Protein AF-A0A8T0V053-F1 (afdb_monomer_lite)

Organism: Panicum virgatum (NCBI:txid38727)

Structure (mmCIF, N/CA/C/O backbone):
data_AF-A0A8T0V053-F1
#
_entry.id   AF-A0A8T0V053-F1
#
loop_
_atom_site.group_PDB
_atom_site.id
_atom_site.type_symbol
_atom_site.label_atom_id
_atom_site.label_alt_id
_atom_site.label_comp_id
_atom_site.label_asym_id
_atom_site.label_entity_id
_atom_site.label_seq_id
_atom_si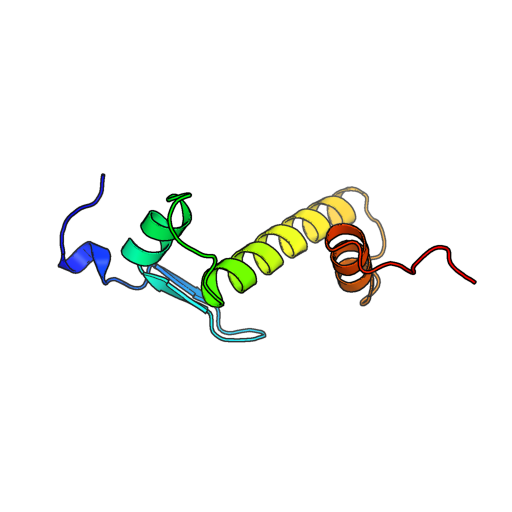te.pdbx_PDB_ins_code
_atom_site.Cartn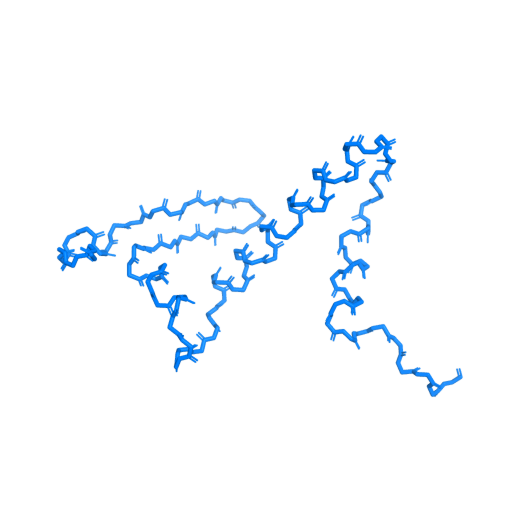_x
_atom_site.Cartn_y
_atom_site.Cartn_z
_atom_site.occupancy
_atom_site.B_iso_or_equiv
_atom_site.auth_seq_id
_atom_site.auth_comp_id
_atom_site.auth_asym_id
_atom_site.auth_atom_id
_atom_site.pdbx_PDB_model_num
ATOM 1 N N . SER A 1 1 ? -7.852 -12.584 19.734 1.00 70.31 1 SER A N 1
ATOM 2 C CA . SER A 1 1 ? -8.319 -11.385 19.022 1.00 70.31 1 SER A CA 1
ATOM 3 C C . SER A 1 1 ? -8.002 -10.177 19.885 1.00 70.31 1 SER A C 1
ATOM 5 O O . SER A 1 1 ? -7.956 -10.341 21.099 1.00 70.31 1 SER A O 1
ATOM 7 N N . ILE A 1 2 ? -7.672 -9.027 19.295 1.00 80.12 2 ILE A N 1
ATOM 8 C CA . ILE A 1 2 ? -7.543 -7.765 20.042 1.00 80.12 2 ILE A CA 1
ATOM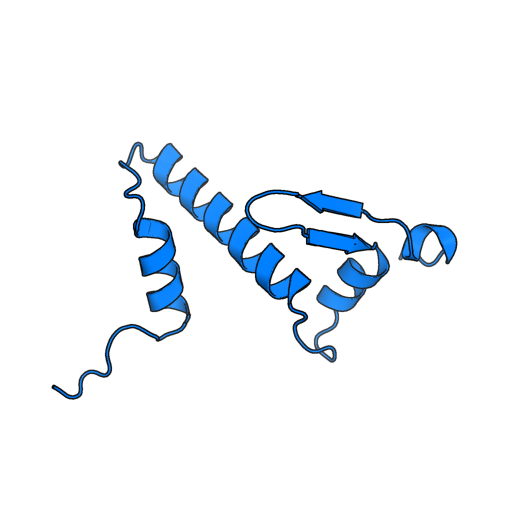 9 C C . ILE A 1 2 ? -8.875 -7.047 19.865 1.00 80.12 2 ILE A C 1
ATOM 11 O O . ILE A 1 2 ? -9.170 -6.639 18.748 1.00 80.12 2 ILE A O 1
ATOM 15 N N . ASP A 1 3 ? -9.650 -6.901 20.937 1.00 85.75 3 ASP A N 1
ATOM 16 C CA . ASP A 1 3 ? -11.021 -6.371 20.857 1.00 85.75 3 ASP A CA 1
ATOM 17 C C . ASP A 1 3 ? -11.243 -5.139 21.758 1.00 85.75 3 ASP A C 1
ATOM 19 O O . ASP A 1 3 ? -12.349 -4.611 21.838 1.00 85.75 3 ASP A O 1
ATOM 23 N N . ASP A 1 4 ? -10.191 -4.661 22.433 1.00 92.69 4 ASP A N 1
ATOM 24 C CA . ASP A 1 4 ? -10.244 -3.438 23.238 1.00 92.69 4 ASP A CA 1
ATOM 25 C C . ASP A 1 4 ? -10.494 -2.209 22.348 1.00 92.69 4 ASP A C 1
ATOM 27 O O . ASP A 1 4 ? -9.767 -1.973 21.381 1.00 92.69 4 ASP A O 1
ATOM 31 N N . ALA A 1 5 ? -11.518 -1.417 22.679 1.00 88.25 5 ALA A N 1
ATOM 32 C CA . ALA A 1 5 ? -11.975 -0.307 21.843 1.00 88.25 5 ALA A CA 1
ATOM 33 C C . ALA A 1 5 ? -10.885 0.754 21.613 1.00 88.25 5 ALA A C 1
ATOM 35 O O . ALA A 1 5 ? -10.739 1.260 20.501 1.00 88.25 5 ALA A O 1
ATOM 36 N N . VAL A 1 6 ? -10.075 1.043 22.636 1.00 89.31 6 VAL A N 1
ATOM 37 C CA . VAL A 1 6 ? -8.983 2.022 22.544 1.00 89.31 6 VAL A CA 1
ATOM 38 C C . VAL A 1 6 ? -7.853 1.477 21.672 1.00 89.31 6 VAL A C 1
ATOM 40 O O . VAL A 1 6 ? -7.286 2.195 20.846 1.00 89.31 6 VAL A O 1
ATOM 43 N N . ALA A 1 7 ? -7.530 0.193 21.818 1.00 87.06 7 ALA A N 1
ATOM 44 C CA . ALA A 1 7 ? -6.542 -0.467 20.978 1.00 87.06 7 ALA A CA 1
ATOM 45 C C . ALA A 1 7 ? -6.979 -0.514 19.505 1.00 87.06 7 ALA A C 1
ATOM 47 O O . ALA A 1 7 ? -6.146 -0.315 18.620 1.00 87.06 7 ALA A O 1
ATOM 48 N N . LEU A 1 8 ? -8.267 -0.737 19.236 1.00 89.19 8 LEU A N 1
ATOM 49 C CA . LEU A 1 8 ? -8.807 -0.848 17.881 1.00 89.19 8 LEU A CA 1
ATOM 50 C C . LEU A 1 8 ? -8.675 0.442 17.066 1.00 89.19 8 LEU A C 1
ATOM 52 O O . LEU A 1 8 ? -8.361 0.364 15.878 1.00 89.19 8 LEU A O 1
ATOM 56 N N . GLU A 1 9 ? -8.859 1.606 17.690 1.00 89.31 9 GLU A N 1
ATOM 57 C CA . GLU A 1 9 ? -8.738 2.917 17.033 1.00 89.31 9 GLU A CA 1
ATOM 58 C C . GLU A 1 9 ? -7.287 3.391 16.882 1.00 89.31 9 GLU A C 1
ATOM 60 O O . GLU A 1 9 ? -6.990 4.323 16.129 1.00 89.31 9 GLU A O 1
ATOM 65 N N . LYS A 1 10 ? -6.344 2.739 17.569 1.00 89.31 10 LYS A N 1
ATOM 66 C CA . LYS A 1 10 ? -4.939 3.130 17.537 1.00 89.31 10 LYS A CA 1
ATOM 67 C C . LYS A 1 10 ? -4.353 2.933 16.139 1.00 89.31 10 LYS A C 1
ATOM 69 O O . LYS A 1 10 ? -4.298 1.817 15.622 1.00 89.31 10 LYS A O 1
ATOM 74 N N . SER A 1 11 ? -3.827 4.017 15.564 1.00 83.94 11 SER A N 1
ATOM 75 C CA . SER A 1 11 ? -3.026 3.968 14.337 1.00 83.94 11 SER A CA 1
ATOM 76 C C . SER A 1 11 ? -1.820 3.053 14.535 1.00 83.94 11 SER A C 1
ATOM 78 O O . SER A 1 11 ? -0.977 3.298 15.400 1.00 83.94 11 SER A O 1
ATOM 80 N N . TRP A 1 12 ? -1.715 2.031 13.694 1.00 82.12 12 TRP A N 1
ATOM 81 C CA . TRP A 1 12 ? -0.695 0.992 13.776 1.00 82.12 12 TRP A CA 1
ATOM 82 C C . TRP A 1 12 ? 0.314 1.076 12.631 1.00 82.12 12 TRP A C 1
ATOM 84 O O . TRP A 1 12 ? 1.519 0.998 12.856 1.00 82.12 12 TRP A O 1
ATOM 94 N N . VAL A 1 13 ? -0.159 1.316 11.407 1.00 80.44 13 VAL A N 1
ATOM 95 C CA . VAL A 1 13 ? 0.713 1.566 10.254 1.00 80.44 13 VAL A CA 1
ATOM 96 C C . VAL A 1 13 ? 0.664 3.044 9.918 1.00 80.44 13 VAL A C 1
ATOM 98 O O . VAL A 1 13 ? -0.417 3.584 9.703 1.00 80.44 13 VAL A O 1
ATOM 101 N N . ARG A 1 14 ? 1.835 3.685 9.847 1.00 78.25 14 ARG A N 1
ATOM 102 C CA . ARG A 1 14 ? 1.977 5.072 9.400 1.00 78.25 14 ARG A CA 1
ATOM 103 C C . ARG A 1 14 ? 3.142 5.184 8.426 1.00 78.25 14 ARG A C 1
ATOM 105 O O . ARG A 1 14 ? 4.285 4.916 8.785 1.00 78.25 14 ARG A O 1
ATOM 112 N N . SER A 1 15 ? 2.854 5.562 7.188 1.00 76.56 15 SER A N 1
ATOM 113 C CA . SER A 1 15 ? 3.867 5.810 6.159 1.00 76.56 15 SER A CA 1
ATOM 114 C C . SER A 1 15 ? 3.507 7.081 5.408 1.00 76.56 15 SER A C 1
ATOM 116 O O . SER A 1 15 ? 2.348 7.246 5.046 1.00 76.56 15 SER A O 1
ATOM 118 N N . PHE A 1 16 ? 4.476 7.971 5.201 1.00 70.00 16 PHE A N 1
ATOM 119 C CA . PHE A 1 16 ? 4.236 9.315 4.664 1.00 70.00 16 PHE A CA 1
ATOM 120 C C . PHE A 1 16 ? 4.526 9.442 3.163 1.00 70.00 16 PHE A C 1
ATOM 122 O O . PHE A 1 16 ? 3.913 10.267 2.500 1.00 70.00 16 PHE A O 1
ATOM 129 N N . GLU A 1 17 ? 5.389 8.588 2.611 1.00 72.31 17 GLU A N 1
ATOM 130 C CA . GLU A 1 17 ? 5.841 8.675 1.217 1.00 72.31 17 GLU A CA 1
ATOM 131 C C . GLU A 1 17 ? 5.437 7.430 0.411 1.00 72.31 17 GLU A C 1
ATOM 133 O O . GLU A 1 17 ? 5.471 6.315 0.952 1.00 72.31 17 GLU A O 1
ATOM 138 N N . PRO A 1 18 ? 5.074 7.565 -0.881 1.00 65.50 18 PRO A N 1
ATOM 139 C CA . PRO A 1 18 ? 4.799 8.807 -1.631 1.00 65.50 18 PRO A CA 1
ATOM 140 C C . PRO A 1 18 ? 3.396 9.401 -1.374 1.00 65.50 18 PRO A C 1
ATOM 142 O O . PRO A 1 18 ? 3.009 10.401 -1.967 1.00 65.50 18 PRO A O 1
ATOM 145 N N . TYR A 1 19 ? 2.596 8.757 -0.523 1.00 73.19 19 TYR A N 1
ATOM 146 C CA . TYR A 1 19 ? 1.316 9.256 -0.019 1.00 73.19 19 TYR A CA 1
ATOM 147 C C . TYR A 1 19 ? 1.098 8.721 1.395 1.00 73.19 19 TYR A C 1
ATOM 149 O O . TYR A 1 19 ? 1.571 7.628 1.732 1.00 73.19 19 TYR A O 1
ATOM 157 N N . THR A 1 20 ? 0.353 9.456 2.216 1.00 82.19 20 THR A N 1
ATOM 158 C CA . THR A 1 20 ? 0.067 9.037 3.589 1.00 82.19 20 THR A CA 1
ATOM 159 C C . THR A 1 20 ? -0.820 7.789 3.604 1.00 82.19 20 THR A C 1
ATOM 161 O O . THR A 1 20 ? -1.905 7.793 3.027 1.00 82.19 20 THR A O 1
ATOM 164 N N . ILE A 1 21 ? -0.371 6.726 4.275 1.00 83.81 21 ILE A N 1
ATOM 165 C CA . ILE A 1 21 ? -1.227 5.625 4.737 1.00 83.81 21 ILE A CA 1
ATOM 166 C C . ILE A 1 21 ? -1.223 5.642 6.256 1.00 83.81 21 ILE A C 1
ATOM 168 O O . ILE A 1 21 ? -0.156 5.613 6.875 1.00 83.81 21 ILE A O 1
ATOM 172 N N . THR A 1 22 ? -2.427 5.634 6.815 1.00 88.12 22 THR A N 1
ATOM 173 C CA . THR A 1 22 ? -2.694 5.473 8.240 1.00 88.12 22 THR A CA 1
ATOM 174 C C . THR A 1 22 ? -3.718 4.354 8.371 1.00 88.12 22 THR A C 1
ATOM 176 O O . THR A 1 22 ? -4.809 4.481 7.826 1.00 88.12 22 THR A O 1
ATOM 179 N N . LEU A 1 23 ? -3.364 3.257 9.040 1.00 88.19 23 LEU A N 1
ATOM 180 C CA . LEU A 1 23 ? -4.280 2.139 9.300 1.00 88.19 23 LEU A CA 1
ATOM 181 C C . LEU A 1 23 ? -4.352 1.882 10.799 1.00 88.19 23 LEU A C 1
ATOM 183 O O . LEU A 1 23 ? -3.311 1.763 11.452 1.00 88.19 23 LEU A O 1
ATOM 187 N N . SER A 1 24 ? -5.565 1.780 11.325 1.00 90.88 24 SER A N 1
ATOM 188 C CA . SER A 1 24 ? -5.849 1.342 12.690 1.00 90.88 24 SER A CA 1
ATOM 189 C C . SER A 1 24 ? -5.798 -0.187 12.818 1.00 90.88 24 SER A C 1
ATOM 191 O O . SER A 1 24 ? -5.764 -0.907 11.816 1.00 90.88 24 SER A O 1
ATOM 193 N N . ILE A 1 25 ? -5.805 -0.716 14.047 1.00 89.12 25 ILE A N 1
ATOM 194 C CA . ILE A 1 25 ? -5.915 -2.172 14.262 1.00 89.12 25 ILE A CA 1
ATOM 195 C C . ILE A 1 25 ? -7.238 -2.698 13.695 1.00 89.12 25 ILE A C 1
ATOM 197 O O . ILE A 1 25 ? -7.259 -3.771 13.092 1.00 89.12 25 ILE A O 1
ATOM 201 N N . LYS A 1 26 ? -8.322 -1.927 13.825 1.00 89.38 26 LYS A N 1
ATOM 202 C CA . LYS A 1 26 ? -9.615 -2.262 13.225 1.00 89.38 26 LYS A CA 1
ATOM 203 C C . LYS A 1 26 ? -9.528 -2.383 11.704 1.00 89.38 26 LYS A C 1
ATOM 205 O O . LYS A 1 26 ? -10.028 -3.359 11.154 1.00 89.38 26 LYS A O 1
ATOM 210 N N . ASP A 1 27 ? -8.839 -1.459 11.035 1.00 88.25 27 ASP A N 1
ATOM 211 C CA . ASP A 1 27 ? -8.657 -1.528 9.579 1.00 88.25 27 ASP A CA 1
ATOM 212 C C . ASP A 1 27 ? -7.879 -2.786 9.179 1.00 88.25 27 ASP A C 1
ATOM 214 O O . ASP A 1 27 ? -8.229 -3.460 8.216 1.00 88.25 27 ASP A O 1
ATOM 218 N N . LEU A 1 28 ? -6.850 -3.156 9.948 1.00 87.12 28 LEU A N 1
ATOM 219 C CA . LEU A 1 28 ? -6.086 -4.384 9.711 1.00 87.12 28 LEU A CA 1
ATOM 220 C C . LEU A 1 28 ? -6.930 -5.649 9.907 1.00 87.12 28 LEU A C 1
ATOM 222 O O . LEU A 1 28 ? -6.756 -6.616 9.169 1.00 87.12 28 LEU A O 1
ATOM 226 N N . GLN A 1 29 ? -7.842 -5.656 10.879 1.00 87.88 29 GLN A N 1
ATOM 227 C CA . GLN A 1 29 ? -8.782 -6.763 11.069 1.00 87.88 29 GLN A CA 1
ATOM 228 C C . GLN A 1 29 ? -9.797 -6.841 9.931 1.00 87.88 29 GLN A C 1
ATOM 230 O O . GLN A 1 29 ? -10.095 -7.930 9.446 1.00 87.88 29 GLN A O 1
ATOM 235 N N . ASP A 1 30 ? -10.299 -5.692 9.487 1.00 87.81 30 ASP A N 1
ATOM 236 C CA . ASP A 1 30 ? -11.245 -5.591 8.382 1.00 87.81 30 ASP A CA 1
ATOM 237 C C . ASP A 1 30 ? -10.631 -6.039 7.049 1.00 87.81 30 ASP A C 1
ATOM 239 O O . ASP A 1 30 ? -11.321 -6.653 6.244 1.00 87.81 30 ASP A O 1
ATOM 243 N N . ILE A 1 31 ? -9.326 -5.840 6.844 1.00 85.69 31 ILE A N 1
ATOM 244 C CA . ILE A 1 31 ? -8.582 -6.362 5.683 1.00 85.69 31 ILE A CA 1
ATOM 245 C C . ILE A 1 31 ? -8.609 -7.898 5.606 1.00 85.69 31 ILE A C 1
ATOM 247 O O . ILE A 1 31 ? -8.546 -8.473 4.521 1.00 85.69 31 ILE A O 1
ATOM 251 N N . LEU A 1 32 ? -8.691 -8.587 6.746 1.00 84.81 32 LEU A N 1
ATOM 252 C CA . LEU A 1 32 ? -8.741 -10.052 6.782 1.00 84.81 32 LEU A CA 1
ATOM 253 C C . LEU A 1 32 ? -10.144 -10.602 6.483 1.00 84.81 32 LEU A C 1
ATOM 255 O O . LEU A 1 32 ? -10.308 -11.811 6.315 1.00 84.81 32 LEU A O 1
ATOM 259 N N . ARG A 1 33 ? -11.158 -9.732 6.432 1.00 87.50 33 ARG A N 1
ATOM 260 C CA . ARG A 1 33 ? -12.561 -10.093 6.234 1.00 87.50 33 ARG A CA 1
ATOM 261 C C . ARG A 1 33 ? -12.922 -10.055 4.752 1.00 87.50 33 ARG A C 1
ATOM 263 O O . ARG A 1 33 ? -12.972 -8.994 4.143 1.00 87.50 33 ARG A O 1
ATOM 270 N N . ILE A 1 34 ? -13.205 -11.224 4.179 1.00 80.25 34 ILE A N 1
ATOM 271 C CA . ILE A 1 34 ? -13.538 -11.381 2.750 1.00 80.25 34 ILE A CA 1
ATOM 272 C C . ILE A 1 34 ? -14.879 -10.746 2.353 1.00 80.25 34 ILE A C 1
ATOM 274 O O . ILE A 1 34 ? -15.113 -10.506 1.173 1.00 80.25 34 ILE A O 1
ATOM 278 N N . ASP A 1 35 ? -15.760 -10.491 3.322 1.00 87.62 35 ASP A N 1
ATOM 279 C CA . ASP A 1 35 ? -17.045 -9.816 3.133 1.00 87.62 35 ASP A CA 1
ATOM 280 C C . ASP A 1 35 ? -16.903 -8.293 3.005 1.00 87.62 35 ASP A C 1
ATOM 282 O O . ASP A 1 35 ? -17.826 -7.624 2.536 1.00 87.62 35 ASP A O 1
ATOM 286 N N . LYS A 1 36 ? -15.749 -7.733 3.387 1.00 82.88 36 LYS A N 1
ATOM 287 C CA . LYS A 1 36 ? -15.477 -6.303 3.265 1.00 82.88 36 LYS A CA 1
ATOM 288 C C . LYS A 1 36 ? -14.769 -5.985 1.953 1.00 82.88 36 LYS A C 1
ATOM 290 O O . LYS A 1 36 ? -13.842 -6.665 1.524 1.00 82.88 36 LYS A O 1
ATOM 295 N N . GLY A 1 37 ? -15.223 -4.911 1.309 1.00 82.38 37 GLY A N 1
ATOM 296 C CA . GLY A 1 37 ? -14.598 -4.392 0.097 1.00 82.38 37 GLY A CA 1
ATOM 297 C C . GLY A 1 37 ? -13.181 -3.869 0.347 1.00 82.38 37 GLY A C 1
ATOM 298 O O . GLY A 1 37 ? -12.811 -3.511 1.466 1.00 82.38 37 GLY A O 1
ATOM 299 N N . ILE A 1 38 ? -12.391 -3.784 -0.723 1.00 83.81 38 ILE A N 1
ATOM 300 C CA . ILE A 1 38 ? -11.026 -3.255 -0.662 1.00 83.81 38 ILE A CA 1
ATOM 301 C C . ILE A 1 38 ? -11.073 -1.729 -0.515 1.00 83.81 38 ILE A C 1
ATOM 303 O O . ILE A 1 38 ? -11.560 -1.029 -1.403 1.00 83.81 38 ILE A O 1
ATOM 307 N N . THR A 1 39 ? -10.537 -1.202 0.588 1.00 86.69 39 THR A N 1
ATOM 308 C CA . THR A 1 39 ? -10.366 0.246 0.787 1.00 86.69 39 THR A CA 1
ATOM 309 C C . THR A 1 39 ? -9.152 0.773 0.021 1.00 86.69 39 THR A C 1
ATOM 311 O O . THR A 1 39 ? -8.245 0.023 -0.358 1.00 86.69 39 THR A O 1
ATOM 314 N N . LYS A 1 40 ? -9.092 2.093 -0.188 1.00 84.69 40 LYS A N 1
ATOM 315 C CA . LYS A 1 40 ? -7.958 2.750 -0.854 1.00 84.69 40 LYS A CA 1
ATOM 316 C C . LYS A 1 40 ? -6.648 2.520 -0.097 1.00 84.69 40 LYS A C 1
ATOM 318 O O . LYS A 1 40 ? -5.608 2.281 -0.709 1.00 84.69 40 LYS A O 1
ATOM 323 N N . GLU A 1 41 ? -6.696 2.578 1.228 1.00 84.56 41 GLU A N 1
ATOM 324 C CA . GLU A 1 41 ? -5.552 2.410 2.118 1.00 84.56 41 GLU A CA 1
ATOM 325 C C . GLU A 1 41 ? -5.040 0.968 2.074 1.00 84.56 41 GLU A C 1
ATOM 327 O O . GLU A 1 41 ? -3.830 0.752 1.977 1.00 84.56 41 GLU A O 1
ATOM 332 N N . TRP A 1 42 ? -5.945 -0.020 2.054 1.00 84.50 42 TRP A N 1
ATOM 333 C CA . TRP A 1 42 ? -5.581 -1.426 1.881 1.00 84.50 42 TRP A CA 1
ATOM 334 C C . TRP A 1 42 ? -4.974 -1.686 0.502 1.00 84.50 42 TRP A C 1
ATOM 336 O O . TRP A 1 42 ? -3.910 -2.308 0.398 1.00 84.50 42 TRP A O 1
ATOM 346 N N . PHE A 1 43 ? -5.594 -1.181 -0.563 1.00 83.81 43 PHE A N 1
ATOM 347 C CA . PHE A 1 43 ? -5.032 -1.293 -1.905 1.00 83.81 43 PHE A CA 1
ATOM 348 C C . PHE A 1 43 ? -3.619 -0.691 -1.959 1.00 83.81 43 PHE A C 1
ATOM 350 O O . PHE A 1 43 ? -2.673 -1.348 -2.399 1.00 83.81 43 PHE A O 1
ATOM 357 N N . GLY A 1 44 ? -3.447 0.517 -1.414 1.00 83.62 44 GLY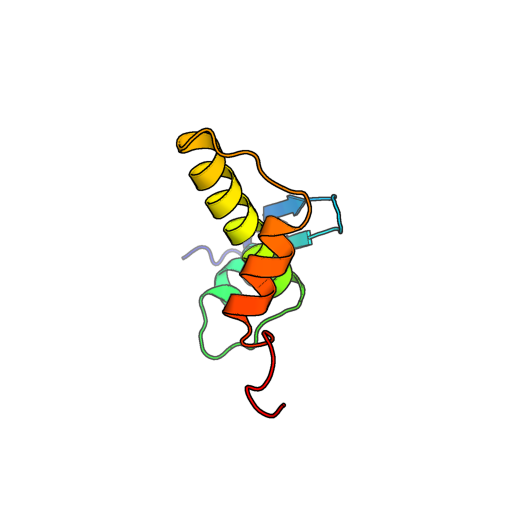 A N 1
ATOM 358 C CA . GLY A 1 44 ? -2.155 1.190 -1.338 1.00 83.62 44 GLY A CA 1
ATOM 359 C C . GLY A 1 44 ? -1.109 0.414 -0.532 1.00 83.62 44 GLY A C 1
ATOM 360 O O . GLY A 1 44 ? 0.041 0.300 -0.964 1.00 83.62 44 GLY A O 1
ATOM 361 N N . LEU A 1 45 ? -1.492 -0.175 0.607 1.00 84.19 45 LEU A N 1
ATOM 362 C CA . LEU A 1 45 ? -0.609 -1.033 1.401 1.00 84.19 45 LEU A CA 1
ATOM 363 C C . LEU A 1 45 ? -0.194 -2.278 0.608 1.00 84.19 45 LEU A C 1
ATOM 365 O O . LEU A 1 45 ? 0.989 -2.614 0.559 1.00 84.19 45 LEU A O 1
ATOM 369 N N . SER A 1 46 ? -1.149 -2.929 -0.056 1.00 82.31 46 SER A N 1
ATOM 370 C CA . SER A 1 46 ? -0.913 -4.140 -0.848 1.00 82.31 46 SER A CA 1
ATOM 371 C C . SER A 1 46 ? 0.080 -3.889 -1.984 1.00 82.31 46 SER A C 1
ATOM 373 O O . SER A 1 46 ? 1.019 -4.669 -2.172 1.00 82.31 46 SER A O 1
ATOM 375 N N . VAL A 1 47 ? -0.070 -2.764 -2.694 1.00 82.00 47 VAL A N 1
ATOM 376 C CA . VAL A 1 47 ? 0.868 -2.329 -3.739 1.00 82.00 47 VAL A CA 1
ATOM 377 C C . VAL A 1 47 ? 2.273 -2.134 -3.161 1.00 82.00 47 VAL A C 1
ATOM 379 O O . VAL A 1 47 ? 3.236 -2.664 -3.716 1.00 82.00 47 VAL A O 1
ATOM 382 N N . ARG A 1 48 ? 2.412 -1.452 -2.014 1.00 82.81 48 ARG A N 1
ATOM 383 C CA . ARG A 1 48 ? 3.723 -1.223 -1.371 1.00 82.81 4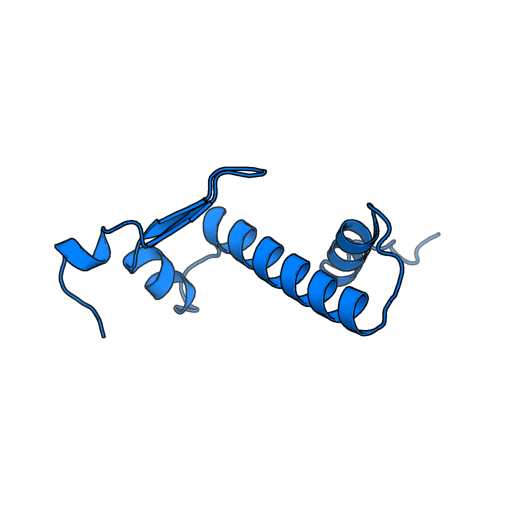8 ARG A CA 1
ATOM 384 C C . ARG A 1 48 ? 4.383 -2.509 -0.897 1.00 82.81 48 ARG A C 1
ATOM 386 O O . ARG A 1 48 ? 5.562 -2.723 -1.176 1.00 82.81 48 ARG A O 1
ATOM 393 N N . CYS A 1 49 ? 3.645 -3.374 -0.200 1.00 84.44 49 CYS A N 1
ATOM 394 C CA . CYS A 1 49 ? 4.162 -4.659 0.268 1.00 84.44 49 CYS A CA 1
ATOM 395 C C . CYS A 1 49 ? 4.685 -5.490 -0.904 1.00 84.44 49 CYS A C 1
ATOM 397 O O . CYS A 1 49 ? 5.759 -6.086 -0.818 1.00 84.44 49 CYS A O 1
ATOM 399 N N . ARG A 1 50 ? 3.957 -5.494 -2.022 1.00 81.81 50 ARG A N 1
ATOM 400 C CA . ARG A 1 50 ? 4.370 -6.211 -3.224 1.00 81.81 50 ARG A CA 1
ATOM 401 C C . ARG A 1 50 ? 5.590 -5.585 -3.890 1.00 81.81 50 ARG A C 1
ATOM 403 O O . ARG A 1 50 ? 6.549 -6.304 -4.153 1.00 81.81 50 ARG A O 1
ATOM 410 N N . ALA A 1 51 ? 5.591 -4.268 -4.091 1.00 81.06 51 ALA A N 1
ATOM 411 C CA . ALA A 1 51 ? 6.732 -3.550 -4.653 1.00 81.06 51 ALA A CA 1
ATOM 412 C C . ALA A 1 51 ? 8.009 -3.790 -3.833 1.00 81.06 51 ALA A C 1
ATOM 414 O O . ALA A 1 51 ? 9.070 -4.059 -4.393 1.00 81.06 51 ALA A O 1
ATOM 415 N N . TYR A 1 52 ? 7.896 -3.789 -2.502 1.00 83.31 52 TYR A N 1
ATOM 416 C CA . TYR A 1 52 ? 9.008 -4.095 -1.607 1.00 83.31 52 TYR A CA 1
ATOM 417 C C . TYR A 1 52 ? 9.497 -5.547 -1.732 1.00 83.31 52 TYR A C 1
ATOM 419 O O . TYR A 1 52 ? 10.706 -5.787 -1.750 1.00 83.31 52 TYR A O 1
ATOM 427 N N . ARG A 1 53 ? 8.590 -6.529 -1.853 1.00 84.56 53 ARG A N 1
ATOM 428 C CA . ARG A 1 53 ? 8.963 -7.940 -2.075 1.00 84.56 53 ARG A CA 1
ATOM 429 C C . ARG A 1 53 ? 9.704 -8.131 -3.398 1.00 84.56 53 ARG A C 1
ATOM 431 O O . ARG A 1 53 ? 10.740 -8.792 -3.408 1.00 84.56 53 ARG A O 1
ATOM 438 N N . GLU A 1 54 ? 9.221 -7.516 -4.474 1.00 82.50 54 GLU A N 1
ATOM 439 C CA . GLU A 1 54 ? 9.882 -7.564 -5.783 1.00 82.50 54 GLU A CA 1
ATOM 440 C C . GLU A 1 54 ? 11.240 -6.855 -5.760 1.00 82.50 54 GLU A C 1
ATOM 442 O O . GLU A 1 54 ? 12.233 -7.414 -6.222 1.00 82.50 54 GLU A O 1
ATOM 447 N N . TYR A 1 55 ? 11.328 -5.679 -5.133 1.00 82.00 55 TYR A N 1
ATOM 448 C CA . TYR A 1 55 ? 12.598 -4.984 -4.915 1.00 82.00 55 TYR A CA 1
ATOM 449 C C . TYR A 1 55 ? 13.613 -5.872 -4.179 1.00 82.00 55 TYR A C 1
ATOM 451 O O . TYR A 1 55 ? 14.759 -5.999 -4.612 1.00 82.00 55 TYR A O 1
ATOM 459 N N . ARG A 1 56 ? 13.195 -6.537 -3.091 1.00 85.94 56 ARG A N 1
ATOM 460 C CA . ARG A 1 56 ? 14.055 -7.470 -2.343 1.00 85.94 56 ARG A CA 1
ATOM 461 C C . ARG A 1 56 ? 14.512 -8.643 -3.201 1.00 85.94 56 ARG A C 1
ATOM 463 O O . ARG A 1 56 ? 15.688 -8.993 -3.147 1.00 85.94 56 ARG A O 1
ATOM 470 N N . ARG A 1 57 ? 13.605 -9.237 -3.981 1.00 84.62 57 ARG A N 1
ATOM 471 C CA . ARG A 1 57 ? 13.920 -10.332 -4.905 1.00 84.62 57 ARG A CA 1
ATOM 472 C C . ARG A 1 57 ? 14.952 -9.890 -5.943 1.00 84.62 57 ARG A C 1
ATOM 474 O O . ARG A 1 57 ? 15.958 -10.563 -6.116 1.00 84.62 57 ARG A O 1
ATOM 481 N N . LEU A 1 58 ? 14.739 -8.761 -6.613 1.00 83.31 58 LEU A N 1
ATOM 482 C CA . LEU A 1 58 ? 15.663 -8.266 -7.638 1.00 83.31 58 LEU A CA 1
ATOM 483 C C . LEU A 1 58 ? 17.035 -7.912 -7.072 1.00 83.31 58 LEU A C 1
ATOM 485 O O . LEU A 1 58 ? 18.050 -8.274 -7.663 1.00 83.31 58 LEU A O 1
ATOM 489 N N . ARG A 1 59 ? 17.061 -7.267 -5.901 1.00 83.12 59 ARG A N 1
ATOM 490 C CA . ARG A 1 59 ? 18.302 -6.964 -5.189 1.00 83.12 59 ARG A CA 1
ATOM 491 C C . ARG A 1 59 ? 19.064 -8.233 -4.806 1.00 83.12 59 ARG A C 1
ATOM 493 O O . ARG A 1 59 ? 20.283 -8.242 -4.906 1.00 83.12 59 ARG A O 1
ATOM 500 N N . TYR A 1 60 ? 18.366 -9.296 -4.400 1.00 84.38 60 TYR A N 1
ATOM 501 C CA . TYR A 1 60 ? 18.986 -10.590 -4.099 1.00 84.38 60 TYR A CA 1
ATOM 502 C C . TYR A 1 60 ? 19.696 -11.193 -5.321 1.00 84.38 60 TYR A C 1
ATOM 504 O O . TYR A 1 60 ? 20.805 -11.698 -5.192 1.00 84.38 60 TYR A O 1
ATOM 512 N N . TYR A 1 61 ? 19.106 -11.075 -6.512 1.00 82.69 61 TYR A N 1
ATOM 513 C CA . TYR A 1 61 ? 19.708 -11.553 -7.763 1.00 82.69 61 TYR A CA 1
ATOM 514 C C . TYR A 1 61 ? 20.675 -10.549 -8.420 1.00 82.69 61 TYR A C 1
ATOM 516 O O . TYR A 1 61 ? 21.083 -10.762 -9.556 1.00 82.69 61 TYR A O 1
ATOM 524 N N . ASN A 1 62 ? 21.040 -9.461 -7.728 1.00 77.00 62 ASN A N 1
ATOM 525 C CA . ASN A 1 62 ? 21.892 -8.374 -8.230 1.00 77.00 62 ASN A CA 1
ATOM 526 C C . ASN A 1 62 ? 21.438 -7.787 -9.584 1.00 77.00 62 ASN A C 1
ATOM 528 O O . ASN A 1 62 ? 22.244 -7.300 -10.377 1.00 77.00 62 ASN A O 1
ATOM 532 N N . ASN A 1 63 ? 20.133 -7.832 -9.855 1.00 75.62 63 ASN A N 1
ATOM 533 C CA . ASN A 1 63 ? 19.564 -7.285 -11.078 1.00 75.62 63 ASN A CA 1
ATOM 534 C C . ASN A 1 63 ? 19.412 -5.767 -10.947 1.00 75.62 63 ASN A C 1
ATOM 536 O O . ASN A 1 63 ? 18.923 -5.267 -9.929 1.00 75.62 63 ASN A O 1
ATOM 540 N N . ALA A 1 64 ? 19.763 -5.030 -12.001 1.00 75.38 64 ALA A N 1
ATOM 541 C CA . ALA A 1 64 ? 19.465 -3.606 -12.080 1.00 75.38 64 ALA A CA 1
ATOM 542 C C . ALA A 1 64 ? 17.941 -3.395 -12.078 1.00 75.38 64 ALA A C 1
ATOM 544 O O . ALA A 1 64 ? 17.219 -3.956 -12.904 1.00 75.38 64 ALA A O 1
ATOM 545 N N . ILE A 1 65 ? 17.447 -2.582 -11.146 1.00 70.12 65 ILE A N 1
ATOM 546 C CA . ILE A 1 65 ? 16.021 -2.263 -11.044 1.00 70.12 65 ILE A CA 1
ATOM 547 C C . ILE A 1 65 ? 15.773 -1.001 -11.862 1.00 70.12 65 ILE A C 1
ATOM 549 O O . ILE A 1 65 ? 16.134 0.097 -11.439 1.00 70.12 65 ILE A O 1
ATOM 553 N N . SER A 1 66 ? 15.174 -1.145 -13.046 1.00 76.69 66 SER A N 1
ATOM 554 C CA . SER A 1 66 ? 14.730 0.026 -13.801 1.00 76.69 66 SER A CA 1
ATOM 555 C C . SER A 1 66 ? 13.578 0.709 -13.059 1.00 76.69 66 SER A C 1
ATOM 557 O O . SER A 1 66 ? 12.757 0.049 -12.417 1.00 76.69 66 SER A O 1
ATOM 559 N N . LYS A 1 67 ? 13.486 2.039 -13.171 1.00 70.25 67 LYS A N 1
ATOM 560 C CA . LYS A 1 67 ? 12.421 2.837 -12.538 1.00 70.25 67 LYS A CA 1
ATOM 561 C C . LYS A 1 67 ? 11.011 2.327 -12.885 1.00 70.25 67 LYS A C 1
ATOM 563 O O . LYS A 1 67 ? 10.123 2.408 -12.049 1.00 70.25 67 LYS A O 1
ATOM 568 N N . HIS A 1 68 ? 10.843 1.750 -14.077 1.00 77.88 68 HIS A N 1
ATOM 569 C CA . HIS A 1 68 ? 9.568 1.256 -14.609 1.00 77.88 68 HIS A CA 1
ATOM 570 C C . HIS A 1 68 ? 9.309 -0.232 -14.363 1.00 77.88 68 HIS A C 1
ATOM 572 O O . HIS A 1 68 ? 8.252 -0.733 -14.738 1.00 77.88 68 HIS A O 1
ATOM 578 N N . PHE A 1 69 ? 10.249 -0.969 -13.762 1.00 77.56 69 PHE A N 1
ATOM 579 C CA . PHE A 1 69 ? 10.076 -2.407 -13.553 1.00 77.56 69 PHE A CA 1
ATOM 580 C C . PHE A 1 69 ? 8.827 -2.705 -12.714 1.00 77.56 69 PHE A C 1
ATOM 582 O O . PHE A 1 69 ? 8.033 -3.571 -13.071 1.00 77.56 69 PHE A O 1
ATOM 589 N N . ILE A 1 70 ? 8.631 -1.962 -11.621 1.00 76.31 70 ILE A N 1
ATOM 590 C CA . ILE A 1 70 ? 7.472 -2.138 -10.739 1.00 76.31 70 ILE A CA 1
ATOM 591 C C . ILE A 1 70 ? 6.167 -1.745 -11.442 1.00 76.31 70 ILE A C 1
ATOM 593 O O . ILE A 1 70 ? 5.187 -2.476 -11.309 1.00 76.31 70 ILE A O 1
ATOM 597 N N . ASP A 1 71 ? 6.168 -0.670 -12.236 1.00 79.69 71 ASP A N 1
ATOM 598 C CA . ASP A 1 71 ? 5.001 -0.246 -13.022 1.00 79.69 71 ASP A CA 1
ATOM 599 C C . ASP A 1 71 ? 4.588 -1.333 -14.031 1.00 79.69 71 ASP A C 1
ATOM 601 O O . ASP A 1 71 ? 3.417 -1.691 -14.128 1.00 79.69 71 ASP A O 1
ATOM 605 N N . LEU A 1 72 ? 5.558 -1.932 -14.734 1.00 77.38 72 LEU A N 1
ATOM 606 C CA . LEU A 1 72 ? 5.321 -3.018 -15.692 1.00 77.38 72 LEU A CA 1
ATOM 607 C C . LEU A 1 72 ? 4.801 -4.292 -15.016 1.00 77.38 72 LEU A C 1
ATOM 609 O O . LEU A 1 72 ? 3.854 -4.904 -15.512 1.00 77.38 72 LEU A O 1
ATOM 613 N N . GLN A 1 73 ? 5.386 -4.686 -13.879 1.00 77.31 73 GLN A N 1
ATOM 614 C CA . GLN A 1 73 ? 4.902 -5.832 -13.099 1.00 77.31 73 GLN A CA 1
ATOM 615 C C . GLN A 1 73 ? 3.475 -5.608 -12.599 1.00 77.31 73 GLN A C 1
ATOM 617 O O . GLN A 1 73 ? 2.656 -6.525 -12.623 1.00 77.31 73 GLN A O 1
ATOM 622 N N . PHE A 1 74 ? 3.159 -4.386 -12.171 1.00 76.56 74 PHE A N 1
ATOM 623 C CA . PHE A 1 74 ? 1.811 -4.023 -11.763 1.00 76.56 74 PHE A CA 1
ATOM 624 C C . PHE A 1 74 ? 0.820 -4.116 -12.937 1.00 76.56 74 PHE A C 1
ATOM 626 O O . PHE A 1 74 ? -0.221 -4.756 -12.799 1.00 76.56 74 PHE A O 1
ATOM 633 N N . CYS A 1 75 ? 1.165 -3.584 -14.115 1.00 79.00 75 CYS A N 1
ATOM 634 C CA . CYS A 1 75 ? 0.332 -3.686 -15.319 1.00 79.00 75 CYS A CA 1
ATOM 635 C C . CYS A 1 75 ? 0.068 -5.137 -15.748 1.00 79.00 75 CYS A C 1
ATOM 637 O O . CYS A 1 75 ? -1.078 -5.477 -16.043 1.00 79.00 75 CYS A O 1
ATOM 639 N N . LEU A 1 76 ? 1.097 -5.995 -15.752 1.00 79.25 76 LEU A N 1
ATOM 640 C CA . LEU A 1 76 ? 0.956 -7.431 -16.042 1.00 79.25 76 LEU A CA 1
ATOM 641 C C . LEU A 1 76 ? -0.022 -8.099 -15.071 1.00 79.25 76 LEU A C 1
ATOM 643 O O . LEU A 1 76 ? -0.904 -8.847 -15.480 1.00 79.25 76 LEU A O 1
ATOM 647 N N . MET A 1 77 ? 0.104 -7.792 -13.781 1.00 73.62 77 MET A N 1
ATOM 648 C CA . MET A 1 77 ? -0.745 -8.361 -12.737 1.00 73.62 77 MET A CA 1
ATOM 649 C C . MET A 1 77 ? -2.205 -7.933 -12.830 1.00 73.62 77 MET A C 1
ATOM 651 O O . MET A 1 77 ? -3.091 -8.727 -12.526 1.00 73.62 77 MET A O 1
ATOM 655 N N . CYS A 1 78 ? -2.455 -6.689 -13.225 1.00 77.31 78 CYS A N 1
ATOM 656 C CA . CYS A 1 78 ? -3.805 -6.180 -13.420 1.00 77.31 78 CYS A CA 1
ATOM 657 C C . CYS A 1 78 ? -4.409 -6.591 -14.772 1.00 77.31 78 CYS A C 1
ATOM 659 O O . CYS A 1 78 ? -5.527 -6.181 -15.068 1.00 77.31 78 CYS A O 1
ATOM 661 N N . GLY A 1 79 ? -3.690 -7.361 -15.600 1.00 76.19 79 GLY A N 1
ATOM 662 C CA . GLY A 1 79 ? -4.140 -7.710 -16.949 1.00 76.19 79 GLY A CA 1
ATOM 663 C C . GLY A 1 79 ? -4.264 -6.492 -17.870 1.00 76.19 79 GLY A C 1
ATOM 664 O O . GLY A 1 79 ? -4.988 -6.535 -18.855 1.00 76.19 79 GLY A O 1
ATOM 665 N N . LEU A 1 80 ? -3.569 -5.396 -17.548 1.00 72.69 80 LEU A N 1
ATOM 666 C CA . LEU A 1 80 ? -3.597 -4.140 -18.305 1.00 72.69 80 LEU A CA 1
ATOM 667 C C . LEU A 1 80 ? -2.616 -4.152 -19.484 1.00 72.69 80 LEU A C 1
ATOM 669 O O . LEU A 1 80 ? -2.505 -3.177 -20.228 1.00 72.69 80 LEU A O 1
ATOM 673 N N . THR A 1 81 ? -1.858 -5.233 -19.653 1.00 65.12 81 THR A N 1
ATOM 674 C CA . THR A 1 81 ? -0.989 -5.402 -20.813 1.00 65.12 81 THR A CA 1
ATOM 675 C C . THR A 1 81 ? -1.822 -5.789 -22.022 1.00 65.12 81 THR A C 1
ATOM 677 O O . THR A 1 81 ? -2.369 -6.884 -22.038 1.00 65.12 81 THR A O 1
ATOM 680 N N . ARG A 1 82 ? -1.889 -4.858 -22.986 1.00 59.09 82 ARG A N 1
ATOM 681 C CA . ARG A 1 82 ? -2.434 -4.948 -24.353 1.00 59.09 82 ARG A CA 1
ATOM 682 C C . ARG A 1 82 ? -3.359 -6.141 -24.620 1.00 59.09 82 ARG A C 1
ATOM 684 O O . ARG A 1 82 ? -2.895 -7.270 -24.762 1.00 59.09 82 ARG A O 1
ATOM 691 N N . ASP A 1 83 ? -4.632 -5.824 -24.863 1.00 58.62 83 ASP A N 1
ATOM 692 C CA . ASP A 1 83 ? -5.482 -6.608 -25.758 1.00 58.62 83 ASP A CA 1
ATOM 693 C C . ASP A 1 83 ? -4.656 -7.089 -26.960 1.00 58.62 83 ASP A C 1
ATOM 695 O O . ASP A 1 83 ? -4.064 -6.285 -27.681 1.00 58.62 83 ASP A O 1
ATOM 699 N N . THR A 1 84 ? -4.640 -8.396 -27.212 1.00 52.56 84 THR A N 1
ATOM 700 C CA . THR A 1 84 ? -4.034 -9.026 -28.398 1.00 52.56 84 THR A CA 1
ATOM 701 C C . THR A 1 84 ? -4.818 -8.740 -29.688 1.00 52.56 84 THR A C 1
ATOM 703 O O . THR A 1 84 ? -4.787 -9.524 -30.632 1.00 52.56 84 THR A O 1
ATOM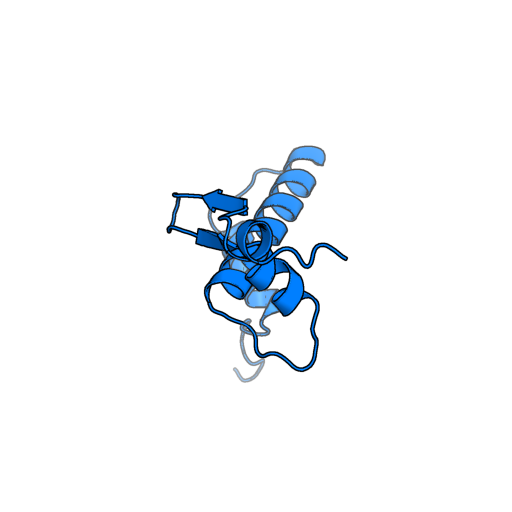 706 N N . LYS A 1 85 ? -5.553 -7.625 -29.740 1.00 46.94 85 LYS A N 1
ATOM 707 C CA . LYS A 1 85 ? -6.417 -7.236 -30.857 1.00 46.94 85 LYS A CA 1
ATOM 708 C C . LYS A 1 85 ? -5.841 -6.076 -31.665 1.00 46.94 85 LYS A C 1
ATOM 710 O O . LYS A 1 85 ? -6.592 -5.166 -31.975 1.00 46.94 85 LYS A O 1
ATOM 715 N N . PHE A 1 86 ? -4.552 -6.107 -31.996 1.00 41.38 86 PHE A N 1
ATOM 716 C CA . PHE A 1 86 ? -3.975 -5.401 -33.148 1.00 41.38 86 PHE A CA 1
ATOM 717 C C . PHE A 1 86 ? -2.736 -6.153 -33.624 1.00 41.38 86 PHE A C 1
ATOM 719 O O . PHE A 1 86 ? -1.852 -6.404 -32.773 1.00 41.38 86 PHE A O 1
#

pLDDT: mean 79.93, std 9.21, range [41.38, 92.69]

Sequence (86 aa):
SIDDAVALEKSWVRSFEPYTITLSIKDLQDILRIDKGITKEWFGLSVRCRAYREYRRLRYYNNAISKHFIDLQFCLMCGLTRDTKF

Foldseek 3Di:
DPDDPVQQQDFDDFDPPPHTATDGNVNVVLLVDPPDDQDPSNVVVVLVVVVVVVVVVCVVVVHDDDPCNSVVVVCVVVVVPDDPPD

Secondary structure (DSSP, 8-state):
----HHHHHSEEEEE-SSS-EEEEHHHHHHHT-TTSPPPHHHHHHHHHHHHHHHHHHHHHTT----TTHHHHHHHHHTT-S--S--

Radius of gyration: 16.78 Å; chains: 1; bounding box: 39×21×56 Å